Protein AF-A0A1Q3BQI4-F1 (afdb_monomer_lite)

Structure (mmCIF, N/CA/C/O backbone):
data_AF-A0A1Q3BQI4-F1
#
_entry.id   AF-A0A1Q3BQI4-F1
#
loop_
_atom_site.group_PDB
_atom_site.id
_atom_site.type_symbol
_atom_site.label_atom_id
_atom_site.label_alt_id
_atom_site.label_comp_id
_atom_site.label_asym_id
_atom_site.label_entity_id
_atom_site.label_seq_id
_atom_site.pdbx_PDB_ins_code
_atom_site.Cartn_x
_atom_site.Cartn_y
_atom_site.Cartn_z
_atom_site.occupancy
_atom_site.B_iso_or_equiv
_atom_site.auth_seq_id
_atom_site.auth_comp_id
_atom_site.auth_asym_id
_atom_site.auth_atom_id
_atom_site.pdbx_PDB_model_num
ATOM 1 N N . MET A 1 1 ? 38.996 -12.856 -28.888 1.00 34.41 1 MET A N 1
ATOM 2 C CA . MET A 1 1 ? 38.672 -11.455 -29.226 1.00 34.41 1 MET A CA 1
ATOM 3 C C . MET A 1 1 ? 37.176 -11.382 -29.490 1.00 34.41 1 MET A C 1
ATOM 5 O O . MET A 1 1 ? 36.744 -11.653 -30.597 1.00 34.41 1 MET A O 1
ATOM 9 N N . ALA A 1 2 ? 36.388 -11.143 -28.440 1.00 29.12 2 ALA A N 1
ATOM 10 C CA . ALA A 1 2 ? 34.946 -10.931 -28.535 1.00 29.12 2 ALA A CA 1
ATOM 11 C C . ALA A 1 2 ? 34.683 -9.492 -28.090 1.00 29.12 2 ALA A C 1
ATOM 13 O O . ALA A 1 2 ? 35.129 -9.073 -27.022 1.00 29.12 2 ALA A O 1
ATOM 14 N N . THR A 1 3 ? 34.069 -8.713 -28.970 1.00 32.06 3 THR A N 1
ATOM 15 C CA . THR A 1 3 ? 33.834 -7.282 -28.802 1.00 32.06 3 THR A CA 1
ATOM 16 C C . THR A 1 3 ? 32.762 -7.044 -27.743 1.00 32.06 3 THR A C 1
ATOM 18 O O . THR A 1 3 ? 31.597 -7.373 -27.944 1.00 32.06 3 THR A O 1
ATOM 21 N N . PHE A 1 4 ? 33.161 -6.449 -26.617 1.00 35.22 4 PHE A N 1
ATOM 22 C CA . PHE A 1 4 ? 32.252 -5.878 -25.626 1.00 35.22 4 PHE A CA 1
ATOM 23 C C . PHE A 1 4 ? 31.618 -4.608 -26.206 1.00 35.22 4 PHE A C 1
ATOM 25 O O . PHE A 1 4 ? 32.223 -3.537 -26.188 1.00 35.22 4 PHE A O 1
ATOM 32 N N . SER A 1 5 ? 30.394 -4.703 -26.725 1.00 37.34 5 SER A N 1
ATOM 33 C CA . SER A 1 5 ? 29.592 -3.519 -27.038 1.00 37.34 5 SER A CA 1
ATOM 34 C C . SER A 1 5 ? 28.973 -2.962 -25.752 1.00 37.34 5 SER A C 1
ATOM 36 O O . SER A 1 5 ? 27.903 -3.376 -25.318 1.00 37.34 5 SER A O 1
ATOM 38 N N . HIS A 1 6 ? 29.727 -2.066 -25.119 1.00 35.56 6 HIS A N 1
ATOM 39 C CA . HIS A 1 6 ? 29.283 -0.822 -24.480 1.00 35.56 6 HIS A CA 1
ATOM 40 C C . HIS A 1 6 ? 27.854 -0.793 -23.885 1.00 35.56 6 HIS A C 1
ATOM 42 O O . HIS A 1 6 ? 26.959 -0.131 -24.402 1.00 35.56 6 HIS A O 1
ATOM 48 N N . PHE A 1 7 ? 27.656 -1.429 -22.727 1.00 34.84 7 PHE A N 1
ATOM 49 C CA . PHE A 1 7 ? 26.581 -1.046 -21.806 1.00 34.84 7 PHE A CA 1
ATOM 50 C C . PHE A 1 7 ? 27.081 0.101 -20.925 1.00 34.84 7 PHE A C 1
ATOM 52 O O . PHE A 1 7 ? 27.640 -0.119 -19.857 1.00 34.84 7 PHE A O 1
ATOM 59 N N . ASN A 1 8 ? 26.902 1.335 -21.391 1.00 35.97 8 ASN A N 1
ATOM 60 C CA . ASN A 1 8 ? 27.011 2.518 -20.546 1.00 35.97 8 ASN A CA 1
ATOM 61 C C . ASN A 1 8 ? 25.935 3.525 -20.944 1.00 35.97 8 ASN A C 1
ATOM 63 O O . ASN A 1 8 ? 26.114 4.339 -21.843 1.00 35.97 8 ASN A O 1
ATOM 67 N N . HIS A 1 9 ? 24.828 3.506 -20.210 1.00 34.06 9 HIS A N 1
ATOM 68 C CA . HIS A 1 9 ? 24.207 4.759 -19.823 1.00 34.06 9 HIS A CA 1
ATOM 69 C C . HIS A 1 9 ? 23.754 4.631 -18.373 1.00 34.06 9 HIS A C 1
ATOM 71 O O . HIS A 1 9 ? 22.875 3.839 -18.047 1.00 34.06 9 HIS A O 1
ATOM 77 N N . ASN A 1 10 ? 24.444 5.376 -17.513 1.00 36.75 10 ASN A N 1
ATOM 78 C CA . ASN A 1 10 ? 24.172 5.619 -16.104 1.00 36.75 10 ASN A CA 1
ATOM 79 C C . ASN A 1 10 ? 22.712 5.379 -15.699 1.00 36.75 10 ASN A C 1
ATOM 81 O O . ASN A 1 10 ? 21.864 6.253 -15.871 1.00 36.75 10 ASN A O 1
ATOM 85 N N . ILE A 1 11 ? 22.436 4.236 -15.076 1.00 43.31 11 ILE A N 1
ATOM 86 C CA . ILE A 1 11 ? 21.254 4.091 -14.236 1.00 43.31 11 ILE A CA 1
ATOM 87 C C . ILE A 1 11 ? 21.737 4.130 -12.790 1.00 43.31 11 ILE A C 1
ATOM 89 O O . ILE A 1 11 ? 21.772 3.132 -12.077 1.00 43.31 11 ILE A O 1
ATOM 93 N N . SER A 1 12 ? 22.078 5.339 -12.341 1.00 41.94 12 SER A N 1
ATOM 94 C CA . SER A 1 12 ? 21.767 5.704 -10.962 1.00 41.94 12 SER A CA 1
ATOM 95 C C . SER A 1 12 ? 20.238 5.728 -10.869 1.00 41.94 12 SER A C 1
ATOM 97 O O . SER A 1 12 ? 19.590 6.763 -11.021 1.00 41.94 12 SER A O 1
ATOM 99 N N . GLN A 1 13 ? 19.624 4.547 -10.757 1.00 49.31 13 GLN A N 1
ATOM 100 C CA . GLN A 1 13 ? 18.221 4.443 -10.389 1.00 49.31 13 GLN A CA 1
ATOM 101 C C . GLN A 1 13 ? 18.194 4.875 -8.936 1.00 49.31 13 GLN A C 1
ATOM 103 O O . GLN A 1 13 ? 18.556 4.113 -8.042 1.00 49.31 13 GLN A O 1
ATOM 108 N N . SER A 1 14 ? 17.838 6.138 -8.720 1.00 45.44 14 SER A N 1
ATOM 109 C CA . SER A 1 14 ? 17.491 6.633 -7.400 1.00 45.44 14 SER A CA 1
ATOM 110 C C . SER A 1 14 ? 16.595 5.595 -6.727 1.00 45.44 14 SER A C 1
ATOM 112 O O . SER A 1 14 ? 15.528 5.266 -7.244 1.00 45.44 14 SER A O 1
ATOM 114 N N . ILE A 1 15 ? 17.021 5.111 -5.562 1.00 49.38 15 ILE A N 1
ATOM 115 C CA . ILE A 1 15 ? 16.233 4.272 -4.643 1.00 49.38 15 ILE A CA 1
ATOM 116 C C . ILE A 1 15 ? 14.873 4.894 -4.280 1.00 49.38 15 ILE A C 1
ATOM 118 O O . ILE A 1 15 ? 14.045 4.236 -3.666 1.00 49.38 15 ILE A O 1
ATOM 122 N N . ASN A 1 16 ? 14.619 6.141 -4.690 1.00 54.22 16 ASN A N 1
ATOM 123 C CA . ASN A 1 16 ? 13.387 6.876 -4.444 1.00 54.22 16 ASN A CA 1
ATOM 124 C C . ASN A 1 16 ? 12.369 6.829 -5.600 1.00 54.22 16 ASN A C 1
ATOM 126 O O . ASN A 1 16 ? 11.292 7.403 -5.447 1.00 54.22 16 ASN A O 1
ATOM 130 N N . LYS A 1 17 ? 12.662 6.200 -6.754 1.00 64.25 17 LYS A N 1
ATOM 131 C CA . LYS A 1 17 ? 11.726 6.160 -7.897 1.00 64.25 17 LYS A CA 1
ATOM 132 C C . LYS A 1 17 ? 11.353 4.722 -8.302 1.00 64.25 17 LYS A C 1
ATOM 134 O O . LYS A 1 17 ? 12.258 3.911 -8.499 1.00 64.25 17 LYS A O 1
ATOM 139 N N . PRO A 1 18 ? 10.053 4.407 -8.484 1.00 65.44 18 PRO A N 1
ATOM 140 C CA . PRO A 1 18 ? 9.632 3.102 -8.988 1.00 65.44 18 PRO A CA 1
ATOM 141 C C . PRO A 1 18 ? 10.177 2.847 -10.405 1.00 65.44 18 PRO A C 1
ATOM 143 O O . PRO A 1 18 ? 10.307 3.784 -11.197 1.00 65.44 18 PRO A O 1
ATOM 146 N N . LEU A 1 19 ? 10.465 1.586 -10.752 1.00 70.19 19 LEU A N 1
ATOM 147 C CA . LEU A 1 19 ? 10.825 1.226 -12.131 1.00 70.19 19 LEU A CA 1
ATOM 148 C C . LEU A 1 19 ? 9.606 1.330 -13.052 1.00 70.19 19 LEU A C 1
ATOM 150 O O . LEU A 1 19 ? 8.622 0.623 -12.861 1.00 70.19 19 LEU A O 1
ATOM 154 N N . SER A 1 20 ? 9.688 2.128 -14.110 1.00 71.19 20 SER A N 1
ATOM 155 C CA . SER A 1 20 ? 8.670 2.096 -15.164 1.00 71.19 20 SER A CA 1
ATOM 156 C C . SER A 1 20 ? 8.603 0.704 -15.800 1.00 71.19 20 SER A C 1
ATOM 158 O O . SER A 1 20 ? 9.647 0.133 -16.126 1.00 71.19 20 SER A O 1
ATOM 160 N N . PHE A 1 21 ? 7.396 0.167 -15.977 1.00 76.31 21 PHE A N 1
ATOM 161 C CA . PHE A 1 21 ? 7.187 -1.034 -16.783 1.00 76.31 21 PHE A CA 1
ATOM 162 C C . PHE A 1 21 ? 7.247 -0.662 -18.268 1.00 76.31 21 PHE A C 1
ATOM 164 O O . PHE A 1 21 ? 6.620 0.307 -18.686 1.00 76.31 21 PHE A O 1
ATOM 171 N N . ASP A 1 22 ? 8.026 -1.400 -19.054 1.00 74.25 22 ASP A N 1
ATOM 172 C CA . ASP A 1 22 ? 8.207 -1.177 -20.495 1.00 74.25 22 ASP A CA 1
ATOM 173 C C . ASP A 1 22 ? 7.515 -2.251 -21.355 1.00 74.25 22 ASP A C 1
ATOM 175 O O . ASP A 1 22 ? 7.704 -2.295 -22.569 1.00 74.25 22 ASP A O 1
ATOM 179 N N . GLY A 1 23 ? 6.723 -3.131 -20.731 1.00 74.19 23 GLY A N 1
ATOM 180 C CA . GLY A 1 23 ? 6.051 -4.252 -21.386 1.00 74.19 23 GLY A CA 1
ATOM 181 C C . GLY A 1 23 ? 6.874 -5.543 -21.456 1.00 74.19 23 GLY A C 1
ATOM 182 O O . GLY A 1 23 ? 6.312 -6.593 -21.767 1.00 74.19 23 GLY A O 1
ATOM 183 N N . ASN A 1 24 ? 8.169 -5.520 -21.122 1.00 79.00 24 ASN A N 1
ATOM 184 C CA . ASN A 1 24 ? 9.046 -6.689 -21.191 1.00 79.00 24 ASN A CA 1
ATOM 185 C C . ASN A 1 24 ? 9.396 -7.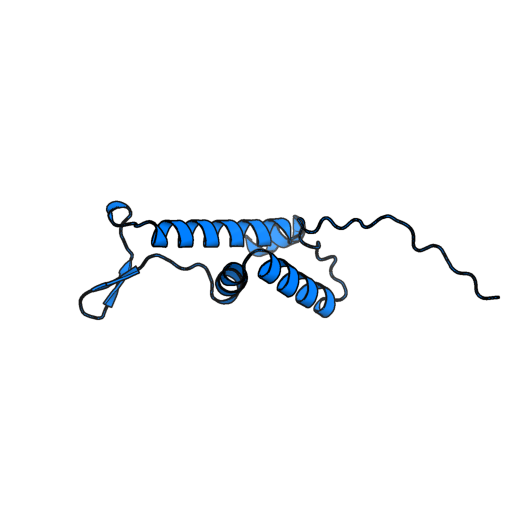243 -19.805 1.00 79.00 24 ASN A C 1
ATOM 187 O O . ASN A 1 24 ? 9.389 -6.547 -18.794 1.00 79.00 24 ASN A O 1
ATOM 191 N N . ASN A 1 25 ? 9.732 -8.538 -19.758 1.00 83.88 25 ASN A N 1
ATOM 192 C CA . ASN A 1 25 ? 10.234 -9.222 -18.560 1.00 83.88 25 ASN A CA 1
ATOM 193 C C . ASN A 1 25 ? 9.401 -8.944 -17.287 1.00 83.88 25 ASN A C 1
ATOM 195 O O . ASN A 1 25 ? 9.921 -8.569 -16.231 1.00 83.88 25 ASN A O 1
ATOM 199 N N . TYR A 1 26 ? 8.084 -9.150 -17.393 1.00 83.12 26 TYR A N 1
ATOM 200 C CA . TYR A 1 26 ? 7.120 -8.883 -16.321 1.00 83.12 26 TYR A CA 1
ATOM 201 C C . TYR A 1 26 ? 7.515 -9.516 -14.980 1.00 83.12 26 TYR A C 1
ATOM 203 O O . TYR A 1 26 ? 7.378 -8.879 -13.940 1.00 83.12 26 TYR A O 1
ATOM 211 N N . SER A 1 27 ? 8.054 -10.742 -14.983 1.00 88.06 27 SER A N 1
ATOM 212 C CA . SER A 1 27 ? 8.491 -11.409 -13.749 1.00 88.06 27 SER A CA 1
ATOM 213 C C . SER A 1 27 ? 9.599 -10.633 -13.035 1.00 88.06 27 SER A C 1
ATOM 215 O O . SER A 1 27 ? 9.558 -10.485 -11.815 1.00 88.06 27 SER A O 1
ATOM 217 N N . TYR A 1 28 ? 10.580 -10.118 -13.779 1.00 83.94 28 TYR A N 1
ATOM 218 C CA . TYR A 1 28 ? 11.658 -9.314 -13.211 1.00 83.94 28 TYR A CA 1
ATOM 219 C C . TYR A 1 28 ? 11.136 -7.979 -12.675 1.00 83.94 28 TYR A C 1
ATOM 221 O O . TYR A 1 28 ? 11.425 -7.619 -11.530 1.00 83.94 28 TYR A O 1
ATOM 229 N N . TRP A 1 29 ? 10.322 -7.276 -13.470 1.00 85.00 29 TRP A N 1
ATOM 230 C CA . TRP A 1 29 ? 9.701 -6.016 -13.058 1.00 85.00 29 TRP A CA 1
ATOM 231 C C . TRP A 1 29 ? 8.848 -6.193 -11.795 1.00 85.00 29 TRP A C 1
ATOM 233 O O . TRP A 1 29 ? 9.001 -5.439 -10.834 1.00 85.00 29 TRP A O 1
ATOM 243 N N . LYS A 1 30 ? 8.020 -7.243 -11.752 1.00 86.38 30 LYS A N 1
ATOM 244 C CA . LYS A 1 30 ? 7.161 -7.568 -10.610 1.00 86.38 30 LYS A CA 1
ATOM 245 C C . LYS A 1 30 ? 7.985 -7.797 -9.346 1.00 86.38 30 LYS A C 1
ATOM 247 O O . LYS A 1 30 ? 7.689 -7.189 -8.321 1.00 86.38 30 LYS A O 1
ATOM 252 N N . THR A 1 31 ? 9.040 -8.610 -9.409 1.00 89.69 31 THR A N 1
ATOM 253 C CA . THR A 1 31 ? 9.927 -8.848 -8.257 1.00 89.69 31 THR A CA 1
ATOM 254 C C . THR A 1 31 ? 10.589 -7.556 -7.775 1.00 89.69 31 THR A C 1
ATOM 256 O O . THR A 1 31 ? 10.597 -7.281 -6.576 1.00 89.69 31 THR A O 1
ATOM 259 N N . ARG A 1 32 ? 11.089 -6.715 -8.693 1.00 86.38 32 ARG A N 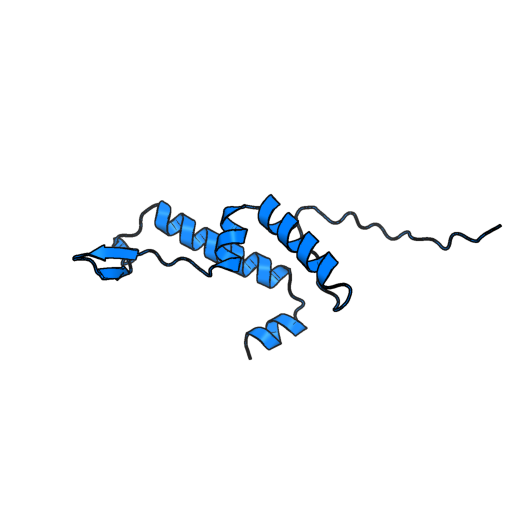1
ATOM 260 C CA . ARG A 1 32 ? 11.685 -5.411 -8.351 1.00 86.38 32 ARG A CA 1
ATOM 261 C C . ARG A 1 32 ? 10.673 -4.470 -7.692 1.00 86.38 32 ARG A C 1
ATOM 263 O O . ARG A 1 32 ? 11.022 -3.819 -6.711 1.00 86.38 32 ARG A O 1
ATOM 270 N N . MET A 1 33 ? 9.436 -4.423 -8.187 1.00 86.62 33 MET A N 1
ATOM 271 C CA . MET A 1 33 ? 8.359 -3.616 -7.606 1.00 86.62 33 MET A CA 1
ATOM 272 C C . MET A 1 33 ? 7.962 -4.073 -6.209 1.00 86.62 33 MET A C 1
ATOM 274 O O . MET A 1 33 ? 7.809 -3.237 -5.323 1.00 86.62 33 MET A O 1
ATOM 278 N N . ILE A 1 34 ? 7.840 -5.384 -5.995 1.00 90.44 34 ILE A N 1
ATOM 279 C CA . ILE A 1 34 ? 7.543 -5.949 -4.673 1.00 90.44 34 ILE A C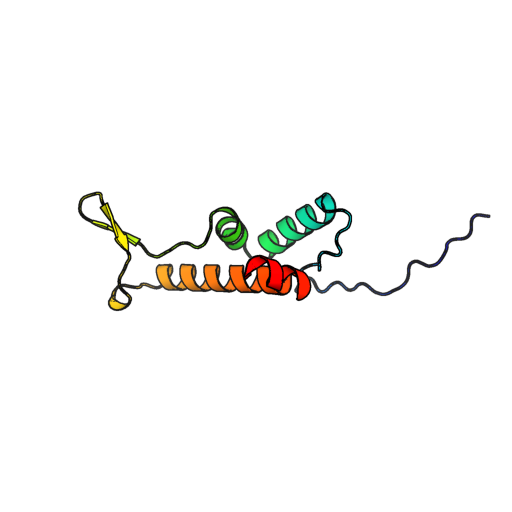A 1
ATOM 280 C C . ILE A 1 34 ? 8.611 -5.509 -3.669 1.00 90.44 34 ILE A C 1
ATOM 282 O O . ILE A 1 34 ? 8.272 -4.946 -2.630 1.00 90.44 34 ILE A O 1
ATOM 286 N N . ILE A 1 35 ? 9.891 -5.692 -4.008 1.00 90.38 35 ILE A N 1
ATOM 287 C CA . ILE A 1 35 ? 11.018 -5.312 -3.143 1.00 90.38 35 ILE A CA 1
ATOM 288 C C . ILE A 1 35 ? 11.023 -3.801 -2.886 1.00 90.38 35 ILE A C 1
ATOM 290 O O . ILE A 1 35 ? 11.170 -3.376 -1.744 1.00 90.38 35 ILE A O 1
ATOM 294 N N . PHE A 1 36 ? 10.820 -2.983 -3.922 1.00 86.94 36 PHE A N 1
ATOM 295 C CA . PHE A 1 36 ? 10.771 -1.526 -3.797 1.00 86.94 36 PHE A CA 1
ATOM 296 C C . PHE A 1 36 ? 9.653 -1.068 -2.849 1.00 86.94 36 PHE A C 1
ATOM 298 O O . PHE A 1 36 ? 9.917 -0.341 -1.893 1.00 86.94 36 PHE A O 1
ATOM 305 N N . ILE A 1 37 ? 8.420 -1.541 -3.050 1.00 90.06 37 ILE A N 1
ATOM 306 C CA . ILE A 1 37 ? 7.274 -1.193 -2.198 1.00 90.06 37 ILE A CA 1
ATOM 307 C C . ILE A 1 37 ? 7.527 -1.630 -0.752 1.00 90.06 37 ILE A C 1
ATOM 309 O O . ILE A 1 37 ? 7.323 -0.840 0.168 1.00 90.06 37 ILE A O 1
ATOM 313 N N . GLN A 1 38 ? 8.009 -2.859 -0.548 1.00 90.12 38 GLN A N 1
ATOM 314 C CA . GLN A 1 38 ? 8.320 -3.380 0.784 1.00 90.12 38 GLN A CA 1
ATOM 315 C C . GLN A 1 38 ? 9.454 -2.604 1.467 1.00 90.12 38 GLN A C 1
ATOM 317 O O . GLN A 1 38 ? 9.392 -2.404 2.677 1.00 90.12 38 GLN A O 1
ATOM 322 N N . SER A 1 39 ? 10.450 -2.127 0.710 1.00 89.25 39 SER A N 1
ATOM 323 C CA . SER A 1 39 ? 11.536 -1.287 1.236 1.00 89.25 39 SER A CA 1
ATOM 324 C C . SER A 1 39 ? 11.072 0.113 1.652 1.00 89.25 39 SER A C 1
ATOM 326 O O . SER A 1 39 ? 11.660 0.708 2.550 1.00 89.25 39 SER A O 1
ATOM 328 N N . ILE A 1 40 ? 10.006 0.629 1.031 1.00 87.38 40 ILE A N 1
ATOM 329 C CA . ILE A 1 40 ? 9.399 1.915 1.393 1.00 87.38 40 ILE A CA 1
ATOM 330 C C . ILE A 1 40 ? 8.580 1.784 2.674 1.00 87.38 40 ILE A C 1
ATOM 332 O O . ILE A 1 40 ? 8.639 2.666 3.530 1.00 87.38 40 ILE A O 1
ATOM 336 N N . ASP A 1 41 ? 7.737 0.754 2.741 1.00 88.75 41 ASP A N 1
ATOM 337 C CA . ASP A 1 41 ? 6.869 0.447 3.875 1.00 88.75 41 ASP A CA 1
ATOM 338 C C . ASP A 1 41 ? 6.216 -0.928 3.651 1.00 88.75 41 ASP A C 1
ATOM 340 O O . ASP A 1 41 ? 5.457 -1.134 2.703 1.00 88.75 41 ASP A O 1
ATOM 344 N N . TYR A 1 42 ? 6.457 -1.888 4.539 1.00 89.25 42 TYR A N 1
ATOM 345 C CA . TYR A 1 42 ? 5.861 -3.218 4.411 1.00 89.25 42 TYR A CA 1
ATOM 346 C C . TYR A 1 42 ? 4.320 -3.201 4.495 1.00 89.25 42 TYR A C 1
ATOM 348 O O . TYR A 1 42 ? 3.645 -3.982 3.821 1.00 89.25 42 TYR A O 1
ATOM 356 N N . GLN A 1 43 ? 3.727 -2.280 5.267 1.00 90.50 43 GLN A N 1
ATOM 357 C CA . GLN A 1 43 ? 2.268 -2.124 5.343 1.00 90.50 43 GLN A CA 1
ATOM 358 C C . GLN A 1 43 ? 1.680 -1.567 4.041 1.00 90.50 43 GLN A C 1
ATOM 360 O O . GLN A 1 43 ? 0.512 -1.819 3.725 1.00 90.50 43 GLN A O 1
ATOM 365 N N . LEU A 1 44 ? 2.486 -0.857 3.249 1.00 91.44 44 LEU A N 1
ATOM 366 C CA . LEU A 1 44 ? 2.087 -0.369 1.934 1.00 91.44 44 LEU A CA 1
ATOM 367 C C . LEU A 1 44 ? 1.867 -1.524 0.958 1.00 91.44 44 LEU A C 1
ATOM 369 O O . LEU A 1 44 ? 0.857 -1.530 0.257 1.00 91.44 44 LEU A O 1
ATOM 373 N N . TRP A 1 45 ? 2.746 -2.533 0.971 1.00 92.12 45 TRP A N 1
ATOM 374 C CA . TRP A 1 45 ? 2.556 -3.756 0.185 1.00 92.12 45 TRP A CA 1
ATOM 375 C C . TRP A 1 45 ? 1.227 -4.434 0.528 1.00 92.12 45 TRP A C 1
ATOM 377 O O . TRP A 1 45 ? 0.433 -4.708 -0.367 1.00 92.12 45 TRP A O 1
ATOM 387 N N . ASN A 1 46 ? 0.936 -4.602 1.821 1.00 91.44 46 ASN A N 1
ATOM 388 C CA . ASN A 1 46 ? -0.330 -5.182 2.280 1.00 91.44 46 ASN A CA 1
ATOM 389 C C . ASN A 1 46 ? -1.555 -4.368 1.845 1.00 91.44 46 ASN A C 1
ATOM 391 O O . ASN A 1 46 ? -2.617 -4.936 1.613 1.00 91.44 46 ASN A O 1
ATOM 395 N N . THR A 1 47 ? -1.430 -3.045 1.757 1.00 92.50 47 THR A N 1
ATOM 396 C CA . THR A 1 47 ? -2.524 -2.158 1.334 1.00 92.50 47 THR A CA 1
ATOM 397 C C . THR A 1 47 ? -2.749 -2.233 -0.175 1.00 92.50 47 THR A C 1
ATOM 399 O O . THR A 1 47 ? -3.885 -2.211 -0.634 1.00 92.50 47 THR A O 1
ATOM 402 N N . ILE A 1 48 ? -1.679 -2.367 -0.960 1.00 89.31 48 ILE A N 1
ATOM 403 C CA . ILE A 1 48 ? -1.768 -2.544 -2.414 1.00 89.31 48 ILE A CA 1
ATOM 404 C C . ILE A 1 48 ? -2.378 -3.908 -2.761 1.00 89.31 48 ILE A C 1
ATOM 406 O O . ILE A 1 48 ? -3.212 -3.982 -3.658 1.00 89.31 48 ILE A O 1
ATOM 410 N N . THR A 1 49 ? -2.005 -4.975 -2.050 1.00 90.75 49 THR A N 1
ATOM 411 C CA . THR A 1 49 ? -2.492 -6.333 -2.345 1.00 90.75 49 THR A CA 1
ATOM 412 C C . THR A 1 49 ? -3.897 -6.616 -1.828 1.00 90.75 49 THR A C 1
ATOM 414 O O . THR A 1 49 ? -4.667 -7.268 -2.525 1.00 90.75 49 THR A O 1
ATOM 417 N N . ASN A 1 50 ? -4.249 -6.135 -0.632 1.00 91.25 50 ASN A N 1
ATOM 418 C CA . ASN A 1 50 ? -5.565 -6.387 -0.028 1.00 91.25 50 ASN A CA 1
ATOM 419 C C . ASN A 1 50 ? -6.588 -5.278 -0.316 1.00 91.25 50 ASN A C 1
ATOM 421 O O . ASN A 1 50 ? -7.761 -5.418 0.026 1.00 91.25 50 ASN A O 1
ATOM 425 N N . GLY A 1 51 ? -6.148 -4.174 -0.920 1.00 88.94 51 GLY A N 1
ATOM 426 C CA . GLY A 1 51 ? -6.962 -2.992 -1.164 1.00 88.94 51 GLY A CA 1
ATOM 427 C C . GLY A 1 51 ? -6.939 -1.973 -0.015 1.00 88.94 51 GLY A C 1
ATOM 428 O O . GLY A 1 51 ? -6.428 -2.237 1.082 1.00 88.94 51 GLY A O 1
ATOM 429 N N . PRO A 1 52 ? -7.485 -0.767 -0.268 1.00 88.75 52 PRO A N 1
ATOM 430 C CA . PRO A 1 52 ? -7.483 0.315 0.701 1.00 88.75 52 PRO A CA 1
ATOM 431 C C . PRO A 1 52 ? -8.311 -0.049 1.933 1.00 88.75 52 PRO A C 1
ATOM 433 O O . PRO A 1 52 ? -9.459 -0.483 1.832 1.00 88.75 52 PRO A O 1
ATOM 436 N N . LYS A 1 53 ? -7.746 0.187 3.116 1.00 88.44 53 LYS A N 1
ATOM 437 C CA . LYS A 1 53 ? -8.460 -0.021 4.379 1.00 88.44 53 LYS A CA 1
ATOM 438 C C . LYS A 1 53 ? -9.322 1.192 4.693 1.00 88.44 53 LYS A C 1
ATOM 440 O O . LYS A 1 53 ? -8.832 2.319 4.662 1.00 88.44 53 LYS A O 1
ATOM 445 N N . ILE A 1 54 ? -10.586 0.958 5.027 1.00 90.69 54 ILE A N 1
ATOM 446 C CA . ILE A 1 54 ? -11.510 2.010 5.453 1.00 90.69 54 ILE A CA 1
ATOM 447 C C . ILE A 1 54 ? -11.688 1.902 6.974 1.00 90.69 54 ILE A C 1
ATOM 449 O O . ILE A 1 54 ? -12.030 0.813 7.454 1.00 90.69 54 ILE A O 1
ATOM 453 N N . PRO A 1 55 ? -11.459 2.993 7.730 1.00 93.38 55 PRO A N 1
ATOM 454 C CA . PRO A 1 55 ? -11.783 3.070 9.149 1.00 93.38 55 PRO A CA 1
ATOM 455 C C . PRO A 1 55 ? -13.178 2.536 9.452 1.00 93.38 55 PRO A C 1
ATOM 457 O O . PRO A 1 55 ? -14.182 3.014 8.920 1.00 93.38 55 PRO A O 1
ATOM 460 N N . SER A 1 56 ? -13.231 1.499 10.280 1.00 93.25 56 SER A N 1
ATOM 461 C CA . SER A 1 56 ? -14.475 0.864 10.694 1.00 93.25 56 SER A CA 1
ATOM 462 C C . SER A 1 56 ? -14.343 0.301 12.098 1.00 93.25 56 SER A C 1
ATOM 464 O O . SER A 1 56 ? -13.262 -0.115 12.517 1.00 93.25 56 SER A O 1
ATOM 466 N N . LYS A 1 57 ? -15.471 0.257 12.797 1.00 90.44 57 LYS A N 1
ATOM 467 C CA . LYS A 1 57 ? -15.636 -0.323 14.126 1.00 90.44 57 LYS A CA 1
ATOM 468 C C . LYS A 1 57 ? -16.707 -1.407 14.090 1.00 90.44 57 LYS A C 1
ATOM 470 O O . LYS A 1 57 ? -17.519 -1.459 13.166 1.00 90.44 57 LYS A O 1
ATOM 475 N N . ILE A 1 58 ? -16.695 -2.286 15.084 1.00 94.44 58 ILE A N 1
ATOM 476 C CA . ILE A 1 58 ? -17.771 -3.258 15.280 1.00 94.44 58 ILE A CA 1
ATOM 477 C C . ILE A 1 58 ? -18.753 -2.673 16.295 1.00 94.44 58 ILE A C 1
ATOM 479 O O . ILE A 1 58 ? -18.353 -2.350 17.411 1.00 94.44 58 ILE A O 1
ATOM 483 N N . VAL A 1 59 ? -20.016 -2.531 15.902 1.00 93.88 59 VAL A N 1
ATOM 484 C CA . VAL A 1 59 ? -21.136 -2.137 16.770 1.00 93.88 59 VAL A CA 1
ATOM 485 C C . VAL A 1 59 ? -22.180 -3.235 16.658 1.00 93.88 59 VAL A C 1
ATOM 487 O O . VAL A 1 59 ? -22.570 -3.587 15.548 1.00 93.88 59 VAL A O 1
ATOM 490 N N . ASP A 1 60 ? -22.563 -3.834 17.785 1.00 94.62 60 ASP A N 1
ATOM 491 C CA . ASP A 1 60 ? -23.547 -4.926 17.839 1.00 94.62 60 ASP A CA 1
ATOM 492 C C . ASP A 1 60 ? -23.240 -6.089 16.874 1.00 94.62 60 ASP A C 1
ATOM 494 O O . ASP A 1 60 ? -24.112 -6.640 16.205 1.00 94.62 60 ASP A O 1
ATOM 498 N N . GLY A 1 61 ? -21.956 -6.445 16.753 1.00 94.69 61 GLY A N 1
ATOM 499 C CA . GLY A 1 61 ? -21.482 -7.503 15.851 1.00 94.69 61 GLY A CA 1
ATOM 500 C C . GLY A 1 61 ? -21.438 -7.115 14.367 1.00 94.69 61 GLY A C 1
ATOM 501 O O . GLY A 1 61 ? -20.941 -7.893 13.553 1.00 94.69 61 GLY A O 1
ATOM 502 N N . GLN A 1 62 ? -21.885 -5.913 13.999 1.00 94.00 62 GLN A N 1
ATOM 503 C CA . GLN A 1 62 ? -21.850 -5.409 12.628 1.00 94.00 62 GLN A CA 1
ATOM 504 C C . GLN A 1 62 ? -20.678 -4.458 12.405 1.00 94.00 62 GLN A C 1
ATOM 506 O O . GLN A 1 62 ? -20.346 -3.630 13.253 1.00 94.00 62 GLN A O 1
ATOM 511 N N . ARG A 1 63 ? -20.056 -4.546 11.224 1.00 93.06 63 ARG A N 1
ATOM 512 C CA . ARG A 1 63 ? -19.025 -3.594 10.803 1.00 93.06 63 ARG A CA 1
ATOM 513 C C . ARG A 1 63 ? -19.686 -2.297 10.349 1.00 93.06 63 ARG A C 1
ATOM 515 O O . ARG A 1 63 ? -20.380 -2.278 9.338 1.00 93.06 63 ARG A O 1
ATOM 522 N N . VAL A 1 64 ? -19.391 -1.213 11.055 1.00 93.94 64 VAL A N 1
ATOM 523 C CA . VAL A 1 64 ? -19.874 0.140 10.770 1.00 93.94 64 VAL A CA 1
ATOM 524 C C . VAL A 1 64 ? -18.680 1.027 10.431 1.00 93.94 64 VAL A C 1
ATOM 526 O O . VAL A 1 64 ? -17.637 0.947 11.079 1.00 93.94 64 VAL A O 1
ATOM 529 N N . LEU A 1 65 ? -18.803 1.856 9.393 1.00 93.44 65 LEU A N 1
ATOM 530 C CA . LEU A 1 65 ? -17.762 2.822 9.039 1.00 93.44 65 LEU A CA 1
ATOM 531 C C . LEU A 1 65 ? -17.663 3.908 10.111 1.00 93.44 65 LEU A C 1
ATOM 533 O O . LEU A 1 65 ? -18.684 4.401 10.592 1.00 93.44 65 LEU A O 1
ATOM 537 N N . ASN A 1 66 ? -16.439 4.306 10.452 1.00 92.31 66 ASN A N 1
ATOM 538 C CA . ASN A 1 66 ? -16.242 5.453 11.333 1.00 92.31 66 ASN A CA 1
ATOM 539 C C . ASN A 1 66 ? -16.720 6.718 10.606 1.00 92.31 66 ASN A C 1
ATOM 541 O O . ASN A 1 66 ? -16.486 6.888 9.406 1.00 92.31 66 ASN A O 1
ATOM 545 N N . ILE A 1 67 ? -17.372 7.625 11.329 1.00 92.12 67 ILE A N 1
ATOM 546 C CA . ILE A 1 67 ? -17.672 8.964 10.808 1.00 92.12 67 ILE A CA 1
ATOM 547 C C . ILE A 1 67 ? -16.472 9.886 11.035 1.00 92.12 67 ILE A C 1
ATOM 549 O O . ILE A 1 67 ? -15.687 9.678 11.957 1.00 92.12 67 ILE A O 1
ATOM 553 N N . LYS A 1 68 ? -16.330 10.938 10.218 1.00 87.75 68 LYS A N 1
ATOM 554 C CA . LYS A 1 68 ? -15.154 11.833 10.261 1.00 87.75 68 LYS A CA 1
ATOM 555 C C . LYS A 1 68 ? -14.857 1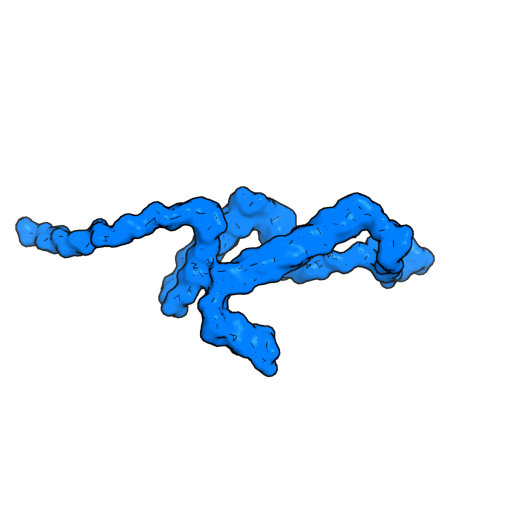2.412 11.647 1.00 87.75 68 LYS A C 1
ATOM 557 O O . LYS A 1 68 ? -13.694 12.593 11.981 1.00 87.75 68 LYS A O 1
ATOM 562 N N . SER A 1 69 ? -15.890 12.704 12.437 1.00 92.31 69 SER A N 1
ATOM 563 C CA . SER A 1 69 ? -15.746 13.239 13.797 1.00 92.31 69 SER A CA 1
ATOM 564 C C . SER A 1 69 ? -15.183 12.233 14.804 1.00 92.31 69 SER A C 1
ATOM 566 O O . SER A 1 69 ? -14.765 12.637 15.880 1.00 92.31 69 SER A O 1
ATOM 568 N N . GLU A 1 70 ? -15.181 10.941 14.476 1.00 92.75 70 GLU A N 1
ATOM 569 C CA . GLU A 1 70 ? -14.672 9.859 15.326 1.00 92.75 70 GLU A CA 1
ATOM 570 C C . GLU A 1 70 ? -13.272 9.386 14.911 1.00 92.75 70 GLU A C 1
ATOM 572 O O . GLU A 1 70 ? -12.716 8.494 15.552 1.00 92.75 70 GLU A O 1
ATOM 577 N N . TYR A 1 71 ? -12.701 9.945 13.838 1.00 94.44 71 TYR A N 1
ATOM 578 C CA . TYR A 1 71 ? -11.389 9.527 13.359 1.00 94.44 71 TYR A CA 1
ATOM 579 C C . TYR A 1 71 ? -10.301 9.832 14.379 1.00 94.44 71 TYR A C 1
ATOM 581 O O . TYR A 1 71 ? -10.141 10.967 14.829 1.00 94.44 71 TYR A O 1
ATOM 589 N N . ASN A 1 72 ? -9.510 8.810 14.681 1.00 93.25 72 ASN A N 1
ATOM 590 C CA . ASN A 1 72 ? -8.330 8.914 15.528 1.00 93.25 72 ASN A CA 1
ATOM 591 C C . ASN A 1 72 ? -7.036 8.877 14.691 1.00 93.25 72 ASN A C 1
ATOM 593 O O . ASN A 1 72 ? -7.055 8.711 13.468 1.00 93.25 72 ASN A O 1
ATOM 597 N N . ASP A 1 73 ? -5.884 8.986 15.352 1.00 95.56 73 ASP A N 1
ATOM 598 C CA . ASP A 1 73 ? -4.574 8.963 14.688 1.00 95.56 73 ASP A CA 1
ATOM 599 C C . ASP A 1 73 ? -4.320 7.687 13.872 1.00 95.56 73 ASP A C 1
ATOM 601 O O . ASP A 1 73 ? -3.594 7.713 12.875 1.00 95.56 73 ASP A O 1
ATOM 605 N N . HIS A 1 74 ? -4.901 6.554 14.274 1.00 92.62 74 HIS A N 1
ATOM 606 C CA . HIS A 1 74 ? -4.788 5.308 13.522 1.00 92.62 74 HIS A CA 1
ATOM 607 C C . HIS A 1 74 ? -5.556 5.385 12.197 1.00 92.62 74 HIS A C 1
ATOM 609 O O . HIS A 1 74 ? -5.021 5.000 11.156 1.00 92.62 74 HIS A O 1
ATOM 615 N N . ASP A 1 75 ? -6.759 5.956 12.208 1.00 94.31 75 ASP A N 1
ATOM 616 C CA . ASP A 1 75 ? -7.570 6.156 11.006 1.00 94.31 75 ASP A CA 1
ATOM 617 C C . ASP A 1 75 ? -6.868 7.082 10.003 1.00 94.31 75 ASP A C 1
ATOM 619 O O . ASP A 1 75 ? -6.793 6.779 8.808 1.00 94.31 75 ASP A O 1
ATOM 623 N N . TYR A 1 76 ? -6.253 8.168 10.483 1.00 94.56 76 TYR A N 1
ATOM 624 C CA . TYR A 1 76 ? -5.454 9.054 9.631 1.00 94.56 76 TYR A CA 1
ATOM 625 C C . TYR A 1 76 ? -4.223 8.361 9.042 1.00 94.56 76 TYR A C 1
ATOM 627 O O . TYR A 1 76 ? -3.932 8.556 7.859 1.00 94.56 76 TYR A O 1
ATOM 635 N N . LYS A 1 77 ? -3.542 7.494 9.804 1.00 92.62 77 LYS A N 1
ATOM 636 C CA . LYS A 1 77 ? -2.447 6.665 9.273 1.00 92.62 77 LYS A CA 1
ATOM 637 C C . LYS A 1 77 ? -2.928 5.723 8.167 1.00 92.62 77 LYS A C 1
ATOM 639 O O . LYS A 1 77 ? -2.234 5.576 7.163 1.00 92.62 77 LYS A O 1
ATOM 644 N N . LEU A 1 78 ? -4.121 5.133 8.295 1.00 92.75 78 LEU A N 1
ATOM 645 C CA . LEU A 1 78 ? -4.715 4.316 7.229 1.00 92.75 78 LEU A CA 1
ATOM 646 C C . LEU A 1 78 ? -4.990 5.146 5.969 1.00 92.75 78 LEU A C 1
ATOM 648 O O . LEU A 1 78 ? -4.647 4.718 4.866 1.00 92.75 78 LEU A O 1
ATOM 652 N N . PHE A 1 79 ? -5.544 6.354 6.107 1.00 93.50 79 PHE A N 1
ATOM 653 C CA . PHE A 1 79 ? -5.759 7.240 4.959 1.00 93.50 79 PHE A CA 1
ATOM 654 C C . PHE A 1 79 ? -4.454 7.654 4.278 1.00 93.50 79 PHE A C 1
ATOM 656 O O . PHE A 1 79 ? -4.375 7.628 3.049 1.00 93.50 79 PHE A O 1
ATOM 663 N N . GLN A 1 80 ? -3.423 7.990 5.054 1.00 93.94 80 GLN A N 1
ATOM 664 C CA . GLN A 1 80 ? -2.095 8.309 4.530 1.00 93.94 80 GLN A CA 1
ATOM 665 C C . GLN A 1 80 ? -1.490 7.123 3.776 1.00 93.94 80 GLN A C 1
ATOM 667 O O . GLN A 1 80 ? -0.962 7.298 2.678 1.00 93.94 80 GLN A O 1
ATOM 672 N N . LEU A 1 81 ? -1.618 5.910 4.318 1.00 93.25 81 LEU A N 1
ATOM 673 C CA . LEU A 1 81 ? -1.130 4.693 3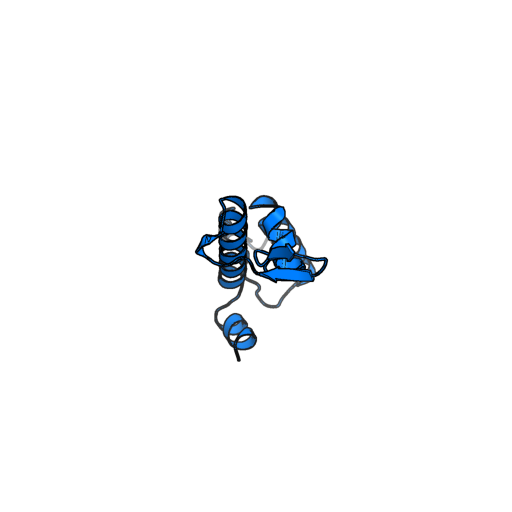.678 1.00 93.25 81 LEU A CA 1
ATOM 674 C C . LEU A 1 81 ? -1.868 4.410 2.361 1.00 93.25 81 LEU A C 1
ATOM 676 O O . LEU A 1 81 ? -1.232 4.143 1.342 1.00 93.25 81 LEU A O 1
ATOM 680 N N . ASN A 1 82 ? -3.195 4.568 2.344 1.00 92.88 82 ASN A N 1
ATOM 681 C CA . ASN A 1 82 ? -4.007 4.458 1.130 1.00 92.88 82 ASN A CA 1
ATOM 682 C C . ASN A 1 82 ? -3.609 5.508 0.076 1.00 92.88 82 ASN A C 1
ATOM 684 O O . ASN A 1 82 ? -3.536 5.200 -1.115 1.00 92.88 82 ASN A O 1
ATOM 688 N N . ALA A 1 83 ? -3.348 6.751 0.491 1.00 93.44 83 ALA A N 1
ATOM 689 C CA . ALA A 1 83 ? -2.906 7.819 -0.405 1.00 93.44 83 ALA A CA 1
ATOM 690 C C . ALA A 1 83 ? -1.513 7.528 -0.985 1.00 93.44 83 ALA A C 1
ATOM 692 O O . ALA A 1 83 ? -1.301 7.663 -2.191 1.00 93.44 83 ALA A O 1
ATOM 693 N N . LYS A 1 84 ? -0.586 7.045 -0.150 1.00 91.31 84 LYS A N 1
ATOM 694 C CA . LYS A 1 84 ? 0.754 6.618 -0.565 1.00 91.31 84 LYS A CA 1
ATOM 695 C C . LYS A 1 84 ? 0.688 5.451 -1.553 1.00 91.31 84 LYS A C 1
ATOM 697 O O . LYS A 1 84 ? 1.419 5.463 -2.538 1.00 91.31 84 LYS A O 1
ATOM 702 N N . ALA A 1 85 ? -0.224 4.496 -1.349 1.00 90.44 85 ALA A N 1
ATOM 703 C CA . ALA A 1 85 ? -0.436 3.369 -2.263 1.00 90.44 85 ALA A CA 1
ATOM 704 C C . ALA A 1 85 ? -0.855 3.854 -3.653 1.00 90.44 85 ALA A C 1
ATOM 706 O O . ALA A 1 85 ? -0.231 3.493 -4.650 1.00 90.44 85 ALA A O 1
ATOM 707 N N . LYS A 1 86 ? -1.854 4.743 -3.710 1.00 88.62 86 LYS A N 1
ATOM 708 C CA . LYS A 1 86 ? -2.301 5.363 -4.965 1.00 88.62 86 LYS A CA 1
ATOM 709 C C . LYS A 1 86 ? -1.168 6.112 -5.660 1.00 88.62 86 LYS A C 1
ATOM 711 O O . LYS A 1 86 ? -0.997 5.959 -6.864 1.00 88.62 86 LYS A O 1
ATOM 716 N N . HIS A 1 87 ? -0.385 6.884 -4.908 1.00 87.50 87 HIS A N 1
ATOM 717 C CA . HIS A 1 87 ? 0.737 7.637 -5.460 1.00 87.50 87 HIS A CA 1
ATOM 718 C C . HIS A 1 87 ? 1.822 6.724 -6.048 1.00 87.50 87 HIS A C 1
ATOM 720 O O . HIS A 1 87 ? 2.271 6.959 -7.164 1.00 87.50 87 HIS A O 1
ATOM 726 N N . VAL A 1 88 ? 2.216 5.659 -5.340 1.00 84.94 88 VAL A N 1
ATOM 727 C CA . VAL A 1 88 ? 3.234 4.715 -5.833 1.00 84.94 88 VAL A CA 1
ATOM 728 C C . VAL A 1 88 ? 2.768 4.003 -7.099 1.00 84.94 88 VAL A C 1
ATOM 730 O O . VAL A 1 88 ? 3.540 3.924 -8.050 1.00 84.94 88 VAL A O 1
ATOM 733 N N . ILE A 1 89 ? 1.513 3.542 -7.147 1.00 83.00 89 ILE A N 1
ATOM 734 C CA . ILE A 1 89 ? 0.944 2.922 -8.353 1.00 83.00 89 ILE A CA 1
ATOM 735 C C . ILE A 1 89 ? 0.929 3.928 -9.508 1.00 83.00 89 ILE A C 1
ATOM 737 O O . ILE A 1 89 ? 1.409 3.616 -10.592 1.00 83.00 89 ILE A O 1
ATOM 741 N N . PHE A 1 90 ? 0.447 5.149 -9.270 1.00 80.75 90 PHE A N 1
ATOM 742 C CA . PHE A 1 90 ? 0.420 6.204 -10.285 1.00 80.75 90 PHE A CA 1
ATOM 743 C C . PHE A 1 90 ? 1.816 6.511 -10.848 1.00 80.75 90 PHE A C 1
ATOM 745 O O . PHE A 1 90 ? 1.974 6.637 -12.055 1.00 80.75 90 PHE A O 1
ATOM 752 N N . CYS A 1 91 ? 2.838 6.584 -9.993 1.00 78.44 91 CYS A N 1
ATOM 753 C CA . CYS A 1 91 ? 4.221 6.840 -10.405 1.00 78.44 91 CYS A CA 1
ATOM 754 C C . CYS A 1 91 ? 4.905 5.638 -11.078 1.00 78.44 91 CYS A C 1
ATOM 756 O O . CYS A 1 91 ? 5.905 5.825 -11.771 1.00 78.44 91 CYS A O 1
ATOM 758 N N . ALA A 1 92 ? 4.424 4.417 -10.830 1.00 75.62 92 ALA A N 1
ATOM 759 C CA . ALA A 1 92 ? 4.945 3.188 -11.425 1.00 75.62 92 ALA A CA 1
ATOM 760 C C . ALA A 1 92 ? 4.379 2.919 -12.826 1.00 75.62 92 ALA A C 1
ATOM 762 O O . ALA A 1 92 ? 5.054 2.288 -13.641 1.00 75.62 92 ALA A O 1
ATOM 763 N N . LEU A 1 93 ? 3.158 3.386 -13.095 1.00 71.31 93 LEU A N 1
ATOM 764 C CA . LEU A 1 93 ? 2.487 3.216 -14.378 1.00 71.31 93 LEU A CA 1
ATOM 765 C C . LEU A 1 93 ? 2.931 4.283 -15.379 1.00 71.31 93 LEU A C 1
ATOM 767 O O . LEU A 1 93 ? 3.102 5.457 -15.048 1.00 71.31 93 LEU A O 1
ATOM 771 N N . SER A 1 94 ? 3.071 3.879 -16.640 1.00 64.38 94 SER A N 1
ATOM 772 C CA . SER A 1 94 ? 3.179 4.842 -17.734 1.00 64.38 94 SER A CA 1
ATOM 773 C C . SER A 1 94 ? 1.855 5.619 -17.892 1.00 64.38 94 SER A C 1
ATOM 775 O O . SER A 1 94 ? 0.782 5.075 -17.602 1.00 64.38 94 SER A O 1
ATOM 777 N N . PRO A 1 95 ? 1.866 6.872 -18.393 1.00 63.31 95 PRO A N 1
ATOM 778 C CA . PRO A 1 95 ? 0.631 7.620 -18.661 1.00 63.31 95 PRO A CA 1
ATOM 779 C C . PRO A 1 95 ? -0.372 6.861 -19.550 1.00 63.31 95 PRO A C 1
ATOM 781 O O . PRO A 1 95 ? -1.584 7.011 -19.391 1.00 63.31 95 PRO A O 1
ATOM 784 N N . SER A 1 96 ? 0.125 6.019 -20.462 1.00 59.88 96 SER A N 1
ATOM 785 C CA . SER A 1 96 ? -0.672 5.142 -21.325 1.00 59.88 96 SER A CA 1
ATOM 786 C C . SER A 1 96 ? -1.410 4.037 -20.564 1.00 59.88 96 SER A C 1
ATOM 788 O O . SER A 1 96 ? -2.567 3.767 -20.869 1.00 59.88 96 SER A O 1
ATOM 790 N N . GLU A 1 97 ? -0.785 3.424 -19.558 1.00 60.72 97 GLU A N 1
ATOM 791 C CA . GLU A 1 97 ? -1.395 2.337 -18.777 1.00 60.72 97 GLU A CA 1
ATOM 792 C C . GLU A 1 97 ? -2.371 2.861 -17.727 1.00 60.72 97 GLU A C 1
ATOM 794 O O . GLU A 1 97 ? -3.419 2.256 -17.506 1.00 60.72 97 GLU A O 1
ATOM 799 N N . PHE A 1 98 ? -2.086 4.024 -17.128 1.00 59.12 98 PHE A N 1
ATOM 800 C CA . PHE A 1 98 ? -3.016 4.659 -16.194 1.00 59.12 98 PHE A CA 1
ATOM 801 C C . PHE A 1 98 ? -4.374 4.929 -16.852 1.00 59.12 98 PHE A C 1
ATOM 803 O O . PHE A 1 98 ? -5.411 4.673 -16.246 1.00 59.12 98 PHE A O 1
ATOM 810 N N . LYS A 1 99 ? -4.373 5.367 -18.120 1.00 58.06 99 LYS A N 1
ATOM 811 C CA . LYS A 1 99 ? -5.592 5.628 -18.898 1.00 58.06 99 LYS A CA 1
ATOM 812 C C . LYS A 1 99 ? -6.463 4.379 -19.078 1.00 58.06 99 LYS A C 1
ATOM 814 O O . LYS A 1 99 ? -7.678 4.509 -19.059 1.00 58.06 99 LYS A O 1
ATOM 819 N N . SER A 1 100 ? -5.858 3.196 -19.198 1.00 56.47 100 SER A N 1
ATOM 820 C CA . SER A 1 100 ? -6.582 1.922 -19.323 1.00 56.47 100 SER A CA 1
ATOM 821 C C . SER A 1 100 ? -7.172 1.421 -18.002 1.00 56.47 100 SER A C 1
ATOM 823 O O . SER A 1 100 ? -8.038 0.555 -18.025 1.00 56.47 100 SER A O 1
ATOM 825 N N . LEU A 1 101 ? -6.689 1.914 -16.857 1.00 55.94 101 LEU A N 1
ATOM 826 C CA . LEU A 1 101 ? -7.180 1.526 -15.531 1.00 55.94 101 LEU A CA 1
ATOM 827 C C . LEU A 1 101 ? -8.382 2.376 -15.073 1.00 55.94 101 LEU A C 1
ATOM 829 O O . LEU A 1 101 ? -9.087 1.992 -14.143 1.00 55.94 101 LEU A O 1
ATOM 833 N N . ILE A 1 102 ? -8.579 3.544 -15.695 1.00 55.56 102 ILE A N 1
ATOM 834 C CA . ILE A 1 102 ? -9.641 4.515 -15.378 1.00 55.56 102 ILE A CA 1
ATOM 835 C C . ILE A 1 102 ? -10.711 4.644 -16.477 1.00 55.56 102 ILE A C 1
ATOM 837 O O . ILE A 1 102 ? -11.657 5.406 -16.278 1.00 55.56 102 ILE A O 1
ATOM 841 N N . SER A 1 103 ? -10.549 3.970 -17.624 1.00 48.88 103 SER A N 1
ATOM 842 C CA . SER A 1 103 ? -11.554 3.886 -18.699 1.00 48.88 103 SER A CA 1
ATOM 843 C C . SER A 1 103 ? -12.410 2.642 -18.545 1.00 48.88 103 SER A C 1
ATOM 845 O O . SER A 1 103 ? -13.642 2.763 -18.685 1.00 48.88 103 SER A O 1
#

Secondary structure (DSSP, 8-state):
--------S-----TTSPPPP-SS-HHHHHHHHHHHHHHH-HHHHHHHHH-----EEEETTEEEEPPGGG--HHHHHHHHHHHHHHHHHHHHS-HHHHHHHH-

Sequence (103 aa):
MATFSHFNHNISQSINKPLSFDGNNYSYWKTRMIIFIQSIDYQLWNTITNGPKIPSKIVDGQRVLNIKSEYNDHDYKLFQLNAKAKHVIFCALSPSEFKSLIS

pLDDT: mean 77.51, std 19.79, range [29.12, 95.56]

Organism: Cephalotus follicularis (NCBI:txid3775)

Radius of gyration: 19.45 Å; chains: 1; bounding box: 62×25×47 Å

Foldseek 3Di:
DDDDPDPDDDPPVPLPAQAADPPPDVVVSVVSNLVSQVVVPVVLSVCLVVHQDFAWDQDPNDTDGDDPVRDDPVRVVSVVSNVVNVVNVVRRYDPVVVVVVVD

=== Feature glossary ===
Legend for the data blocks above and below:

— What the protein is —

The amino-acid sequence is the protein's primary structure: the linear order of residues from the N-terminus to the C-terminus, written in one-letter code. Everything else here — the 3D coordinates, the secondary structure, the domain annotations — is ultimately a consequence of this string.

Database cross-references. InterPro integrates a dozen domain/family signature databases into unified entries with residue-range hits. GO terms attach function/process/location labels with evidence codes. CATH codes position the fold in a four-level structural taxonomy. Organism is the NCBI-taxonomy species name.

— Where its atoms are —

The mmCIF block holds the 3D Cartesian coordinates of each backbone atom (N, Cα, C, O) in ångströms. mmCIF is the PDB's canonical archive format — a tagged-loop text representation of the atomic model.

The six renders are orthographic views along the three Cartesian axes in both directions. Representation (cartoon, sticks, or surface) and color scheme (sequence-rainbow or by-chain) vary across proteins so the training set covers all the common visualization conventions.

— Local backbone conformation —

Secondary structure is the local, repeating backbone conformation. DSSP classifies it into eight states by reading the hydrogen-bond network: three helix types (H, G, I), two β types (E, B), two non-regular types (T, S), and unstructured coil (-).

SS3 is a coarse helix/strand/coil call (letters a/b/c) made by the P-SEA algorithm from inter-Cα distances and dihedrals. It is less detailed than DSSP but needs only Cα positions.

Backbone dihedral angles. Every residue except chain termini has a φ (preceding-C → N → Cα → C) and a ψ (N → Cα → C → next-N). They are reported in degrees following the IUPAC sign convention. Secondary structure is essentially a statement about which (φ, ψ) basin each residue occupies.

— Global shape and packing —

The geometric summary reports three shape descriptors. Rg (radius of gyration) measures how spread out the Cα atoms are about their centre of mass; compact globular proteins have small Rg, elongated or unfolded ones large. Cα contacts (<8 Å, |i−j|>4) count long-range residue pairs in spatial proximity — high for tightly packed folds, near zero for rods or random coil. The bounding-box extents give the protein's footprint along x, y, z in Å.

Solvent accessibility: the surface area of each residue that a 1.4 Å water probe can touch, in Å². When only backbone atoms are present the absolute values are lower than full-atom SASA (side chains contribute most of the area) and are flagged as backbone-only.

Plot images: a contact map (which residues are close in 3D, as an N×N binary image), a Ramachandran scatter (backbone torsion angles, revealing secondary-structure composition at a glance), and — for AlphaFold structures — a PAE heatmap (pairwise prediction confidence).

— Structural neighborhood —

Foldseek's 3Di representation compresses backbone geometry into a per-residue letter drawn from a learned twenty-state alphabet. It captures the tertiary interaction pattern around each residue — which residues are packed against it in space, regardless of where they are in sequence.

Structural nearest neighbors (via Foldseek easy-search vs the PDB). Reported per hit: target PDB id, E-value, and alignment TM-score. A TM-score above ~0.5 is the conventional threshold for 'same fold'.

— Confidence and disorder —

pLDDT (predicted Local Distance Difference Test) is AlphaFold's per-residue confidence score, ranging from 0 to 100. Values above 90 indicate high confidence (typically well-packed cores); 70–90 is confident; 50–70 low confidence; below 50 usually means the region is disordered or the prediction is unreliable there. AlphaFold stores pLDDT in the mmCIF B-factor column.

For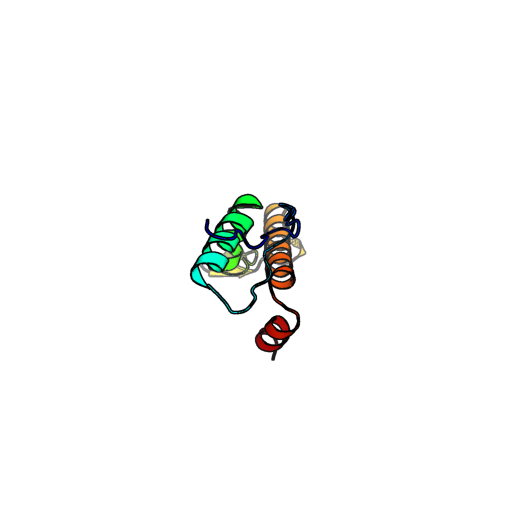 experimental (PDB) structures, the B-factor (temperature factor) quantifies the positional spread of each atom in the crystal — a combination of thermal vibration and static disorder — in units of Å². High B-factors mark flexible loops or poorly resolved regions; low B-factors mark the rigid, well-ordered core.

Predicted Aligned Error (PAE) is an AlphaFold confidence matrix: entry (i, j) is the expected error in the position of residue j, in ångströms, when the prediction is superimposed on the true structure at residue i. Low PAE within a block of residues means that block is internally rigid and well-predicted; high PAE between two blocks means their relative placement is uncertain even if each block individually is confident.